Protein AF-X1KAV2-F1 (afdb_monomer_lite)

Radius of gyration: 12.93 Å; chains: 1; bounding box: 39×24×27 Å

Sequence (77 aa):
DIQKENKHYVLTLALPFTSKEKISLLRSRDELTIQVASFRRNVILPRVLRGLAVSEAKLEEGKLKIKFLQERSGDGK

InterPro domains:
  IPR008978 HSP20-like chaperone [G3DSA:2.60.40.790] (1-74)
  IPR008978 HSP20-like chaperone [SSF49764] (1-68)
  IPR040612 ArsA, HSP20-like domain [PF17886] (6-68)

pLDDT: mean 83.68, std 12.39, range [36.88, 93.88]

Foldseek 3Di:
DWDDDDQKIKDKDAAPDQDPADWDWDDDQQWIWIDGPPDIDIDGHDPQQGPWDWDDWDRDPRMIITMTGNDPPPDDD

Organism: NCBI:txid412755

Secondary structure (DSSP, 8-state):
-EEEETTEEEEEEE-S----PPEEEEEETTEEEEEETTEEEEEEPPGGGTTPEEEEEEEETTEEEEEEE---S----

Structure (mmCIF, N/CA/C/O backbone):
data_AF-X1KAV2-F1
#
_entry.id   AF-X1KAV2-F1
#
loop_
_atom_site.group_PDB
_atom_site.id
_atom_site.type_symbol
_atom_site.label_atom_id
_atom_site.label_alt_id
_atom_site.label_comp_id
_atom_site.label_asym_id
_atom_site.label_entity_id
_atom_site.label_seq_id
_atom_site.pdbx_PDB_ins_code
_atom_site.Cartn_x
_atom_site.Cartn_y
_atom_site.Cartn_z
_atom_site.occupancy
_atom_site.B_iso_or_equiv
_atom_site.auth_seq_id
_atom_site.auth_comp_id
_atom_site.auth_asym_id
_atom_site.auth_atom_id
_atom_site.pdbx_PDB_model_num
ATOM 1 N N . ASP A 1 1 ? -7.336 1.478 -5.991 1.00 90.75 1 ASP A N 1
ATOM 2 C CA . ASP A 1 1 ? -7.091 2.537 -6.984 1.00 90.75 1 ASP A CA 1
ATOM 3 C C . ASP A 1 1 ? -5.630 2.959 -6.939 1.00 90.75 1 ASP A C 1
ATOM 5 O O . ASP A 1 1 ? -5.025 2.823 -5.879 1.00 90.75 1 ASP A O 1
ATOM 9 N N . ILE A 1 2 ? -5.063 3.411 -8.058 1.00 91.88 2 ILE A N 1
ATOM 10 C CA . ILE A 1 2 ? -3.688 3.926 -8.121 1.00 91.88 2 ILE A CA 1
ATOM 11 C C . ILE A 1 2 ? -3.720 5.320 -8.725 1.00 91.88 2 ILE A C 1
ATOM 13 O O . ILE A 1 2 ? -4.136 5.486 -9.869 1.00 91.88 2 ILE A O 1
ATOM 17 N N . GLN A 1 3 ? -3.198 6.293 -7.988 1.00 93.06 3 GLN A N 1
ATOM 18 C CA . GLN A 1 3 ? -3.077 7.671 -8.452 1.00 93.06 3 GLN A CA 1
ATOM 19 C C . GLN A 1 3 ? -1.609 8.060 -8.539 1.00 93.06 3 GLN A C 1
ATOM 21 O O . GLN A 1 3 ? -0.804 7.678 -7.691 1.00 93.06 3 GLN A O 1
ATOM 26 N N . LYS A 1 4 ? -1.242 8.799 -9.584 1.00 90.50 4 LYS A N 1
ATOM 27 C CA . LYS A 1 4 ? 0.097 9.368 -9.725 1.00 90.50 4 LYS A CA 1
ATOM 28 C C . LYS A 1 4 ? 0.048 10.829 -9.300 1.00 90.50 4 LYS A C 1
ATOM 30 O O . LYS A 1 4 ? -0.679 11.615 -9.896 1.00 90.50 4 LYS A O 1
ATOM 35 N N . GLU A 1 5 ? 0.865 11.190 -8.323 1.00 88.12 5 GLU A N 1
ATOM 36 C CA . GLU A 1 5 ? 0.972 12.547 -7.795 1.00 88.12 5 GLU A CA 1
ATOM 37 C C . GLU A 1 5 ? 2.421 13.027 -7.900 1.00 88.12 5 GLU A C 1
ATOM 39 O O . GLU A 1 5 ? 3.271 12.673 -7.084 1.00 88.12 5 GLU A O 1
ATOM 44 N N . ASN A 1 6 ? 2.722 13.861 -8.899 1.00 84.06 6 ASN A N 1
ATOM 45 C CA . ASN A 1 6 ? 4.061 14.412 -9.137 1.00 84.06 6 ASN A CA 1
ATOM 46 C C . ASN A 1 6 ? 5.171 13.338 -9.142 1.00 84.06 6 ASN A C 1
ATOM 48 O O . ASN A 1 6 ? 5.351 12.640 -10.138 1.00 84.06 6 ASN A O 1
ATOM 52 N N . LYS A 1 7 ? 5.915 13.233 -8.030 1.00 86.62 7 LYS A N 1
ATOM 53 C CA . LYS A 1 7 ? 7.044 12.315 -7.799 1.00 86.62 7 LYS A CA 1
ATOM 54 C C . LYS A 1 7 ? 6.663 11.087 -6.960 1.00 86.62 7 LYS A C 1
ATOM 56 O O . LYS A 1 7 ? 7.536 10.416 -6.417 1.00 86.62 7 LYS A O 1
ATOM 61 N N . HIS A 1 8 ? 5.373 10.812 -6.809 1.00 91.31 8 HIS A N 1
ATOM 62 C CA . HIS A 1 8 ? 4.874 9.712 -5.998 1.00 91.31 8 HIS A CA 1
ATOM 63 C C . HIS A 1 8 ? 3.721 8.996 -6.686 1.00 91.31 8 HIS A C 1
ATOM 65 O O . HIS A 1 8 ? 3.028 9.547 -7.542 1.00 91.31 8 HIS A O 1
ATOM 71 N N . TYR A 1 9 ? 3.494 7.762 -6.259 1.00 93.50 9 TYR A N 1
ATOM 72 C CA . TYR A 1 9 ? 2.265 7.037 -6.540 1.00 93.50 9 TYR A CA 1
ATOM 73 C C . TYR A 1 9 ? 1.537 6.743 -5.238 1.00 93.50 9 TYR A C 1
ATOM 75 O O . TYR A 1 9 ? 2.166 6.444 -4.227 1.00 93.50 9 TYR A O 1
ATOM 83 N N . VAL A 1 10 ? 0.213 6.793 -5.269 1.00 93.88 10 VAL A N 1
ATOM 84 C CA . VAL A 1 10 ? -0.651 6.486 -4.135 1.00 93.88 10 VAL A CA 1
ATOM 85 C C . VAL A 1 10 ? -1.503 5.277 -4.491 1.00 93.88 10 VAL A C 1
ATOM 87 O O . VAL A 1 10 ? -2.362 5.347 -5.368 1.00 93.88 10 VAL A O 1
ATOM 90 N N . LEU A 1 11 ? -1.275 4.159 -3.805 1.00 92.81 11 LEU A N 1
ATOM 91 C CA . LEU A 1 11 ? -2.153 2.994 -3.852 1.00 92.81 11 LEU A CA 1
ATOM 92 C C . LEU A 1 11 ? -3.211 3.135 -2.759 1.00 92.81 11 LEU A C 1
ATOM 94 O O . LEU A 1 11 ? -2.882 3.149 -1.575 1.00 92.81 11 LEU A O 1
ATOM 98 N N . THR A 1 12 ? -4.477 3.198 -3.156 1.00 92.56 12 THR A N 1
ATOM 99 C CA . THR A 1 12 ? -5.619 3.263 -2.241 1.00 92.56 12 THR A CA 1
ATOM 100 C C . THR A 1 12 ? -6.361 1.934 -2.216 1.00 92.56 12 THR A C 1
ATOM 102 O O . THR A 1 12 ? -6.795 1.430 -3.259 1.00 92.56 12 THR A O 1
ATOM 105 N N . LEU A 1 13 ? -6.548 1.382 -1.020 1.00 89.25 13 LEU A N 1
ATOM 106 C CA . LEU A 1 13 ? -7.227 0.114 -0.779 1.00 89.25 13 LEU A CA 1
ATOM 107 C C . LEU A 1 13 ? -8.334 0.315 0.251 1.00 89.25 13 LEU A C 1
ATOM 109 O O . LEU A 1 13 ? -8.070 0.760 1.362 1.00 89.25 13 LEU A O 1
ATOM 113 N N . ALA A 1 14 ? -9.567 -0.031 -0.110 1.00 88.62 14 ALA A N 1
ATOM 114 C CA . ALA A 1 14 ? -10.660 -0.079 0.853 1.00 88.62 14 ALA A CA 1
ATOM 115 C C . ALA A 1 14 ? -10.436 -1.255 1.812 1.00 88.62 14 ALA A C 1
ATOM 117 O O . ALA A 1 14 ? -10.195 -2.384 1.368 1.00 88.62 14 ALA A O 1
ATOM 118 N N . LEU A 1 15 ? -10.496 -0.977 3.112 1.00 83.31 15 LEU A N 1
ATOM 119 C CA . LEU A 1 15 ? -10.470 -1.989 4.157 1.00 83.31 15 LEU A CA 1
ATOM 120 C C . LEU A 1 15 ? -11.890 -2.171 4.702 1.00 83.31 15 LEU A C 1
ATOM 122 O O . LEU A 1 15 ? -12.605 -1.185 4.869 1.00 83.31 15 LEU A O 1
ATOM 126 N N . PRO A 1 16 ? -12.314 -3.410 4.999 1.00 78.12 16 PRO A N 1
ATOM 127 C CA . PRO A 1 16 ? -13.653 -3.657 5.525 1.00 78.12 16 PRO A CA 1
ATOM 128 C C . PRO A 1 16 ? -13.824 -3.248 7.002 1.00 78.12 16 PRO A C 1
ATOM 130 O O . PRO A 1 16 ? -14.893 -3.452 7.565 1.00 78.12 16 PRO A O 1
ATOM 133 N N . PHE A 1 17 ? -12.802 -2.664 7.638 1.00 72.06 17 PHE A N 1
ATOM 134 C CA . PHE A 1 17 ? -12.831 -2.184 9.024 1.00 72.06 17 PHE A CA 1
ATOM 135 C C . PHE A 1 17 ? -12.151 -0.813 9.136 1.00 72.06 17 PHE A C 1
ATOM 137 O O . PHE A 1 17 ? -11.161 -0.521 8.463 1.00 72.06 17 PHE A O 1
ATOM 144 N N . THR A 1 18 ? -12.701 0.026 10.014 1.00 64.69 18 THR A N 1
ATOM 145 C CA . THR A 1 18 ? -12.373 1.459 10.144 1.00 64.69 18 THR A CA 1
ATOM 146 C C . THR A 1 18 ? -11.443 1.755 11.329 1.00 64.69 18 THR A C 1
ATOM 148 O O . THR A 1 18 ? -11.148 2.915 11.615 1.00 64.69 18 THR A O 1
ATOM 151 N N . SER A 1 19 ? -10.975 0.730 12.048 1.00 67.50 19 SER A N 1
ATOM 152 C CA . SER A 1 19 ? -10.160 0.934 13.250 1.00 67.50 19 SER A CA 1
ATOM 153 C C . SER A 1 19 ? -8.744 1.386 12.910 1.00 67.50 19 SER A C 1
ATOM 155 O O . SER A 1 19 ? -8.088 0.811 12.042 1.00 67.50 19 SER A O 1
ATOM 157 N N . LYS A 1 20 ? -8.252 2.385 13.657 1.00 67.56 20 LYS A N 1
ATOM 158 C CA . LYS A 1 20 ? -6.853 2.855 13.664 1.00 67.56 20 LYS A CA 1
ATOM 159 C C . LYS A 1 20 ? -5.929 1.834 14.343 1.00 67.56 20 LYS A C 1
ATOM 161 O O . LYS A 1 20 ? -5.227 2.141 15.299 1.00 67.56 20 LYS A O 1
ATOM 166 N N . GLU A 1 21 ? -5.991 0.600 13.875 1.00 75.94 21 GLU A N 1
ATOM 167 C CA . GLU A 1 21 ? -5.136 -0.496 14.309 1.00 75.94 21 GLU A CA 1
ATOM 168 C C . GLU A 1 21 ? -3.718 -0.310 13.761 1.00 75.94 21 GLU A C 1
ATOM 170 O O . GLU A 1 21 ? -3.484 0.426 12.794 1.00 75.94 21 GLU A O 1
ATOM 175 N N . LYS A 1 22 ? -2.754 -1.009 14.364 1.00 81.19 22 LYS A N 1
ATOM 176 C CA . LYS A 1 22 ? -1.380 -1.022 13.865 1.00 81.19 22 LYS A CA 1
ATOM 177 C C . LYS A 1 22 ? -1.350 -1.668 12.479 1.00 81.19 22 LYS A C 1
ATOM 179 O O . LYS A 1 22 ? -1.799 -2.799 12.297 1.00 81.19 22 LYS A O 1
ATOM 184 N N . ILE A 1 23 ? -0.796 -0.939 11.517 1.00 84.88 23 ILE A N 1
ATOM 185 C CA . ILE A 1 23 ? -0.646 -1.389 10.135 1.00 84.88 23 ILE A CA 1
ATOM 186 C C . ILE A 1 23 ? 0.779 -1.888 9.954 1.00 84.88 23 ILE A C 1
ATOM 188 O O . ILE A 1 23 ? 1.736 -1.169 10.241 1.00 84.88 23 ILE A O 1
ATOM 192 N N . SER A 1 24 ? 0.906 -3.103 9.441 1.00 88.25 24 SER A N 1
ATOM 193 C CA . SER A 1 24 ? 2.175 -3.704 9.054 1.00 88.25 24 SER A CA 1
ATOM 194 C C . SER A 1 24 ? 2.165 -3.950 7.552 1.00 88.25 24 SER A C 1
ATOM 196 O O . SER A 1 24 ? 1.240 -4.557 7.008 1.00 88.25 24 SER A O 1
ATOM 198 N N . LEU A 1 25 ? 3.206 -3.473 6.879 1.00 89.25 25 LEU A N 1
ATOM 199 C CA . LEU A 1 25 ? 3.419 -3.683 5.455 1.00 89.25 25 LEU A CA 1
ATOM 200 C C . LEU A 1 25 ? 4.669 -4.531 5.266 1.00 89.25 25 LEU A C 1
ATOM 202 O O . LEU A 1 25 ? 5.740 -4.178 5.755 1.00 89.25 25 LEU A O 1
ATOM 206 N N . LEU A 1 26 ? 4.530 -5.629 4.533 1.00 89.50 26 LEU A N 1
ATOM 207 C CA . LEU A 1 26 ? 5.646 -6.472 4.133 1.00 89.50 26 LEU A CA 1
ATOM 208 C C . LEU A 1 26 ? 5.695 -6.523 2.612 1.00 89.50 26 LEU A C 1
ATOM 210 O O . LEU A 1 26 ? 4.753 -6.970 1.960 1.00 89.50 26 LEU A O 1
ATOM 214 N N . ARG A 1 27 ? 6.806 -6.061 2.046 1.00 84.56 27 ARG A N 1
ATOM 215 C CA . ARG A 1 27 ? 7.036 -6.083 0.605 1.00 84.56 27 ARG A CA 1
ATOM 216 C C . ARG A 1 27 ? 7.879 -7.298 0.231 1.00 84.56 27 ARG A C 1
ATOM 218 O O . ARG A 1 27 ? 8.905 -7.549 0.853 1.00 84.56 27 ARG A O 1
ATOM 225 N N . SER A 1 28 ? 7.480 -7.996 -0.827 1.00 84.62 28 SER A N 1
ATOM 226 C CA . SER A 1 28 ? 8.236 -9.101 -1.418 1.00 84.62 28 SER A CA 1
ATOM 227 C C . SER A 1 28 ? 8.234 -8.943 -2.931 1.00 84.62 28 SER A C 1
ATOM 229 O O . SER A 1 28 ? 7.192 -9.119 -3.535 1.00 84.62 28 SER A O 1
ATOM 231 N N . ARG A 1 29 ? 9.371 -8.578 -3.543 1.00 81.88 29 ARG A N 1
ATOM 232 C CA . ARG A 1 29 ? 9.527 -8.314 -4.995 1.00 81.88 29 ARG A CA 1
ATOM 233 C C . ARG A 1 29 ? 8.379 -7.495 -5.614 1.00 81.88 29 ARG A C 1
ATOM 235 O O . ARG A 1 29 ? 8.445 -6.261 -5.638 1.00 81.88 29 ARG A O 1
ATOM 242 N N . ASP A 1 30 ? 7.383 -8.193 -6.147 1.00 88.75 30 ASP A N 1
ATOM 243 C CA . ASP A 1 30 ? 6.211 -7.741 -6.886 1.00 88.75 30 ASP A CA 1
ATOM 244 C C . ASP A 1 30 ? 4.900 -7.859 -6.099 1.00 88.75 30 ASP A C 1
ATOM 246 O O . ASP A 1 30 ? 3.836 -7.605 -6.649 1.00 88.75 30 ASP A O 1
ATOM 250 N N . GLU A 1 31 ? 4.963 -8.171 -4.814 1.00 91.38 31 GLU A N 1
ATOM 251 C CA . GLU A 1 31 ? 3.828 -8.296 -3.913 1.00 91.38 31 GLU A CA 1
ATOM 252 C C . GLU A 1 31 ? 3.979 -7.393 -2.685 1.00 91.38 31 GLU A C 1
ATOM 254 O O . GLU A 1 31 ? 5.078 -7.085 -2.205 1.00 91.38 31 GLU A O 1
ATOM 259 N N . LEU A 1 32 ? 2.830 -6.981 -2.159 1.00 91.56 32 LEU A N 1
ATOM 260 C CA . LEU A 1 32 ? 2.697 -6.258 -0.909 1.00 91.56 32 LEU A CA 1
ATOM 261 C C . LEU A 1 32 ? 1.683 -6.979 -0.023 1.00 91.56 32 LEU A C 1
ATOM 263 O O . LEU A 1 32 ? 0.481 -6.993 -0.296 1.00 91.56 32 LEU A O 1
ATOM 267 N N . THR A 1 33 ? 2.181 -7.553 1.064 1.00 92.12 33 THR A N 1
ATOM 268 C CA . THR A 1 33 ? 1.356 -8.054 2.154 1.00 92.12 33 THR A CA 1
ATOM 269 C C . THR A 1 33 ? 0.997 -6.894 3.074 1.00 92.12 33 THR A C 1
ATOM 271 O O . THR A 1 33 ? 1.860 -6.175 3.575 1.00 92.12 33 THR A O 1
ATOM 274 N N . ILE A 1 34 ? -0.298 -6.745 3.311 1.00 90.06 34 ILE A N 1
ATOM 275 C CA . ILE A 1 34 ? -0.887 -5.743 4.1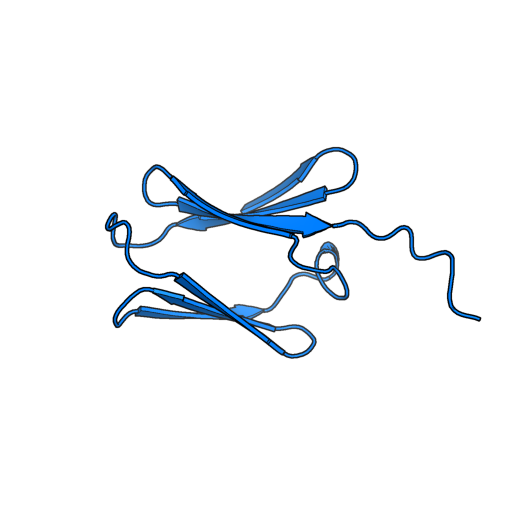89 1.00 90.06 34 ILE A CA 1
ATOM 276 C C . ILE A 1 34 ? -1.510 -6.488 5.354 1.00 90.06 34 ILE A C 1
ATOM 278 O O . ILE A 1 34 ? -2.343 -7.375 5.150 1.00 90.06 34 ILE A O 1
ATOM 282 N N . GLN A 1 35 ? -1.115 -6.116 6.563 1.00 89.38 35 GLN A N 1
ATOM 283 C CA . GLN A 1 35 ? -1.656 -6.668 7.790 1.00 89.38 35 GLN A CA 1
ATOM 284 C C . GLN A 1 35 ? -2.167 -5.542 8.684 1.00 89.38 35 GLN A C 1
ATOM 286 O O . GLN A 1 35 ? -1.449 -4.585 8.967 1.00 89.38 35 GLN A O 1
ATOM 291 N N . VAL A 1 36 ? -3.422 -5.662 9.104 1.00 86.56 36 VAL A N 1
ATOM 292 C CA . VAL A 1 36 ? -4.101 -4.736 10.013 1.00 86.56 36 VAL A CA 1
ATOM 293 C C . VAL A 1 36 ? -4.897 -5.601 10.977 1.00 86.56 36 VAL A C 1
ATOM 295 O O . VAL A 1 36 ? -5.819 -6.290 10.544 1.00 86.56 36 VAL A O 1
ATOM 298 N N . ALA A 1 37 ? -4.536 -5.605 12.259 1.00 83.75 37 ALA A N 1
ATOM 299 C CA . ALA A 1 37 ? -5.138 -6.518 13.233 1.00 83.75 37 ALA A CA 1
ATOM 300 C C . ALA A 1 37 ? -5.042 -7.996 12.771 1.00 83.75 37 ALA A C 1
ATOM 302 O O . ALA A 1 37 ? -3.979 -8.481 12.373 1.00 83.75 37 ALA A O 1
ATOM 303 N N . SER A 1 38 ? -6.174 -8.702 12.784 1.00 83.62 38 SER A N 1
ATOM 304 C CA . SER A 1 38 ? -6.367 -10.058 12.260 1.00 83.62 38 SER A CA 1
ATOM 305 C C . SER A 1 38 ? -6.577 -10.123 10.743 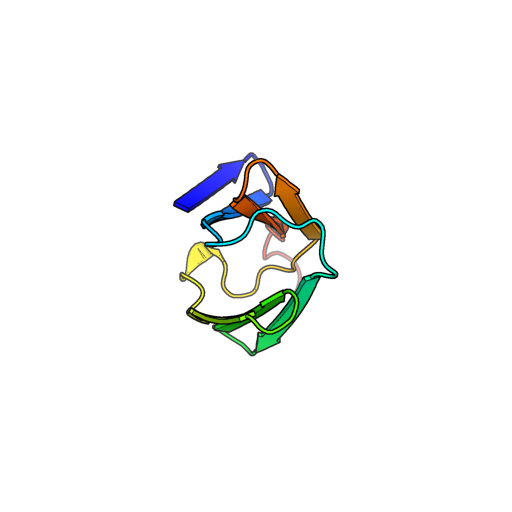1.00 83.62 38 SER A C 1
ATOM 307 O O . SER A 1 38 ? -6.577 -11.214 10.172 1.00 83.62 38 SER A O 1
ATOM 309 N N . PHE A 1 39 ? -6.740 -8.988 10.059 1.00 85.44 39 PHE A N 1
ATOM 310 C CA . PHE A 1 39 ? -6.886 -8.979 8.612 1.00 85.44 39 PHE A CA 1
ATOM 311 C C . PHE A 1 39 ? -5.536 -8.976 7.916 1.00 85.44 39 PHE A C 1
ATOM 313 O O . PHE A 1 39 ? -4.677 -8.124 8.155 1.00 85.44 39 PHE A O 1
ATOM 320 N N . ARG A 1 40 ? -5.395 -9.898 6.967 1.00 88.25 40 ARG A N 1
ATOM 321 C CA . ARG A 1 40 ? -4.238 -9.991 6.092 1.00 88.25 40 ARG A CA 1
ATOM 322 C C . ARG A 1 40 ? -4.699 -10.083 4.648 1.00 88.25 40 ARG A C 1
ATOM 324 O O . ARG A 1 40 ? -5.488 -10.954 4.296 1.00 88.25 40 ARG A O 1
ATOM 331 N N . ARG A 1 41 ? -4.153 -9.214 3.802 1.00 89.50 41 ARG A N 1
ATOM 332 C CA . ARG A 1 41 ? -4.368 -9.244 2.355 1.00 89.50 41 ARG A CA 1
ATOM 333 C C . ARG A 1 41 ? -3.034 -9.190 1.638 1.00 89.50 41 ARG A C 1
ATOM 335 O O . ARG A 1 41 ? -2.198 -8.350 1.955 1.00 89.50 41 ARG A O 1
ATOM 342 N N . ASN A 1 42 ? -2.871 -10.046 0.640 1.00 91.75 42 ASN A N 1
ATOM 343 C CA . ASN A 1 42 ? -1.772 -9.928 -0.303 1.00 91.75 42 ASN A CA 1
ATOM 344 C C . ASN A 1 42 ? -2.241 -9.186 -1.556 1.00 91.75 42 ASN A C 1
ATOM 346 O O . ASN A 1 42 ? -3.343 -9.431 -2.056 1.00 91.75 42 ASN A O 1
ATOM 350 N N . VAL A 1 43 ? -1.426 -8.255 -2.037 1.00 90.12 43 VAL A N 1
ATOM 351 C CA . VAL A 1 43 ? -1.702 -7.472 -3.240 1.00 90.12 43 VAL A CA 1
ATOM 352 C C . VAL A 1 43 ? -0.534 -7.638 -4.193 1.00 90.12 43 VAL A C 1
ATOM 354 O O . VAL A 1 43 ? 0.596 -7.299 -3.855 1.00 90.12 43 VAL A O 1
ATOM 357 N N . ILE A 1 44 ? -0.817 -8.112 -5.402 1.00 91.56 44 ILE A N 1
ATOM 358 C CA . ILE A 1 44 ? 0.159 -8.096 -6.489 1.00 91.56 44 ILE A CA 1
ATOM 359 C C . ILE A 1 44 ? 0.335 -6.639 -6.920 1.00 91.56 44 ILE A C 1
ATOM 361 O O . ILE A 1 44 ? -0.630 -5.975 -7.307 1.00 91.56 44 ILE A O 1
ATOM 365 N N . LEU A 1 45 ? 1.562 -6.131 -6.835 1.00 90.62 45 LEU A N 1
ATOM 366 C CA . LEU A 1 45 ? 1.913 -4.773 -7.215 1.00 90.62 45 LEU A CA 1
ATOM 367 C C . LEU A 1 45 ? 1.852 -4.617 -8.741 1.00 90.62 45 LEU A C 1
ATOM 369 O O . LEU A 1 45 ? 2.564 -5.305 -9.491 1.00 90.62 45 LEU A O 1
ATOM 373 N N . PRO A 1 46 ? 1.048 -3.660 -9.230 1.00 89.44 46 PRO A N 1
ATOM 374 C CA . PRO A 1 46 ? 1.031 -3.291 -10.637 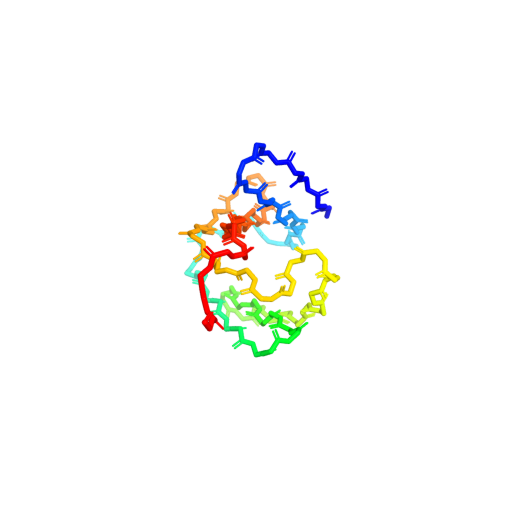1.00 89.44 46 PRO A CA 1
ATOM 375 C C . PRO A 1 46 ? 2.407 -2.819 -11.100 1.00 89.44 46 PRO A C 1
ATOM 377 O O . PRO A 1 46 ? 3.190 -2.296 -10.307 1.00 89.44 46 PRO A O 1
ATOM 380 N N . ARG A 1 47 ? 2.700 -2.974 -12.402 1.00 88.56 47 ARG A N 1
ATOM 381 C CA . ARG A 1 47 ? 4.038 -2.715 -12.975 1.00 88.56 47 ARG A CA 1
ATOM 382 C C . ARG A 1 47 ? 4.634 -1.374 -12.543 1.00 88.56 47 ARG A C 1
ATOM 384 O O . ARG A 1 47 ? 5.816 -1.321 -12.241 1.00 88.56 47 ARG A O 1
ATOM 391 N N . VAL A 1 48 ? 3.804 -0.334 -12.482 1.00 88.00 48 VAL A N 1
ATOM 392 C CA . VAL A 1 48 ? 4.192 1.043 -12.136 1.00 88.00 48 VAL A CA 1
ATOM 393 C C . VAL A 1 48 ? 4.662 1.219 -10.689 1.00 88.00 48 VAL A C 1
ATOM 395 O O . VAL A 1 48 ? 5.371 2.175 -10.410 1.00 88.00 48 VAL A O 1
ATOM 398 N N . LEU A 1 49 ? 4.282 0.314 -9.780 1.00 89.56 49 LE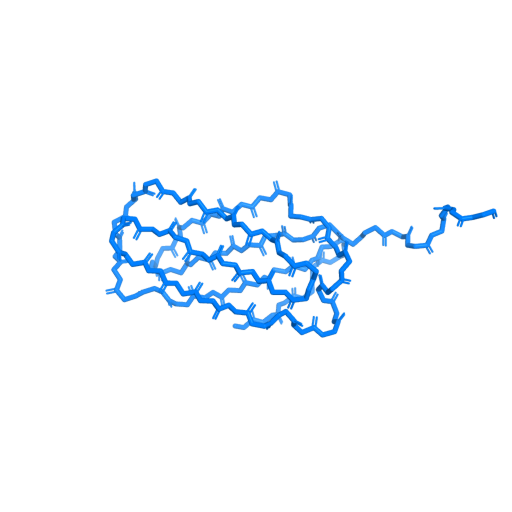U A N 1
ATOM 399 C CA . LEU A 1 49 ? 4.671 0.347 -8.365 1.00 89.56 49 LEU A CA 1
ATOM 400 C C . LEU A 1 49 ? 5.812 -0.624 -8.046 1.00 89.56 49 LEU A C 1
ATOM 402 O O . LEU A 1 49 ? 6.393 -0.568 -6.963 1.00 89.56 49 LEU A O 1
ATOM 406 N N . ARG A 1 50 ? 6.136 -1.540 -8.966 1.00 88.06 50 ARG A N 1
ATOM 407 C CA . ARG A 1 50 ? 7.229 -2.491 -8.759 1.00 88.06 50 ARG A CA 1
ATOM 408 C C . ARG A 1 50 ? 8.558 -1.752 -8.757 1.00 88.06 50 ARG A C 1
ATOM 410 O O . ARG A 1 50 ? 8.816 -0.923 -9.618 1.00 88.06 50 ARG A O 1
ATOM 417 N N . GLY A 1 51 ? 9.401 -2.065 -7.782 1.00 84.06 51 GLY A N 1
ATOM 418 C CA . GLY A 1 51 ? 10.677 -1.378 -7.576 1.00 84.06 51 GLY A CA 1
ATOM 419 C C . GLY A 1 51 ? 10.573 -0.202 -6.607 1.00 84.06 51 GLY A C 1
ATOM 420 O O . GLY A 1 51 ? 11.477 -0.039 -5.797 1.00 84.06 51 GLY A O 1
ATOM 421 N N . LEU A 1 52 ? 9.449 0.520 -6.585 1.00 87.69 52 LEU A N 1
ATOM 422 C CA . LEU A 1 52 ? 9.310 1.749 -5.803 1.00 87.69 52 LEU A CA 1
ATOM 423 C C . LEU A 1 52 ? 9.338 1.504 -4.288 1.00 87.69 52 LEU A C 1
ATOM 425 O O . LEU A 1 52 ? 8.728 0.561 -3.775 1.00 87.69 52 LEU A O 1
ATOM 429 N N . ALA A 1 53 ? 10.035 2.378 -3.562 1.00 86.38 53 ALA A N 1
ATOM 430 C CA . ALA A 1 53 ? 10.068 2.359 -2.105 1.00 86.38 53 ALA A CA 1
ATOM 431 C C . ALA A 1 53 ? 8.758 2.912 -1.527 1.00 86.38 53 ALA A C 1
ATOM 433 O O . ALA A 1 53 ? 8.226 3.905 -2.022 1.00 86.38 53 ALA A O 1
ATOM 434 N N . VAL A 1 54 ? 8.247 2.285 -0.466 1.00 88.69 54 VAL A N 1
ATOM 435 C CA . VAL A 1 54 ? 7.114 2.821 0.301 1.00 88.69 54 VAL A CA 1
ATOM 436 C C . VAL A 1 54 ? 7.645 3.923 1.213 1.00 88.69 54 VAL A C 1
ATOM 438 O O . VAL A 1 54 ? 8.547 3.662 2.003 1.00 88.69 54 VAL A O 1
ATOM 441 N N . SER A 1 55 ? 7.096 5.134 1.112 1.00 89.62 55 SER A N 1
ATOM 442 C CA . SER A 1 55 ? 7.455 6.250 2.000 1.00 89.62 55 SER A CA 1
ATOM 443 C C . SER A 1 55 ? 6.505 6.403 3.176 1.00 89.62 55 SER A C 1
ATOM 445 O O . SER A 1 55 ? 6.934 6.745 4.272 1.00 89.62 55 SER A O 1
ATOM 447 N N . GLU A 1 56 ? 5.213 6.173 2.958 1.00 89.38 56 GLU A N 1
ATOM 448 C CA . GLU A 1 56 ? 4.184 6.434 3.961 1.00 89.38 56 GLU A CA 1
ATOM 449 C C . GLU A 1 56 ? 2.989 5.501 3.762 1.00 89.38 56 GLU A C 1
ATOM 451 O O . GLU A 1 56 ? 2.623 5.166 2.634 1.00 89.38 56 GLU A O 1
ATOM 456 N N . ALA A 1 57 ? 2.345 5.116 4.861 1.00 89.44 57 ALA A N 1
ATOM 457 C CA . ALA A 1 57 ? 1.075 4.408 4.848 1.00 89.44 57 ALA A CA 1
ATOM 458 C C . ALA A 1 57 ? 0.121 5.048 5.854 1.00 89.44 57 ALA A C 1
ATOM 4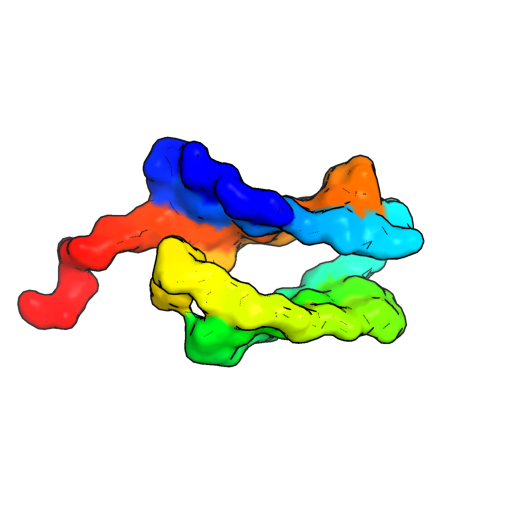60 O O . ALA A 1 57 ? 0.454 5.188 7.030 1.00 89.44 57 ALA A O 1
ATOM 461 N N . LYS A 1 58 ? -1.070 5.432 5.389 1.00 87.94 58 LYS A N 1
ATOM 462 C CA . LYS A 1 58 ? -2.062 6.141 6.197 1.00 87.94 58 LYS A CA 1
ATOM 463 C C . LYS A 1 58 ? -3.443 5.531 6.016 1.00 87.94 58 LYS A C 1
ATOM 465 O O . LYS A 1 58 ? -3.871 5.286 4.891 1.00 87.94 58 LYS A O 1
ATOM 470 N N . LEU A 1 59 ? -4.143 5.302 7.124 1.00 85.75 59 LEU A N 1
ATOM 471 C CA . LEU A 1 59 ? -5.539 4.876 7.125 1.00 85.75 59 LEU A CA 1
ATOM 472 C C . LEU A 1 59 ? -6.439 6.084 7.380 1.00 85.75 59 LEU A C 1
ATOM 474 O O . LEU A 1 59 ? -6.383 6.691 8.448 1.00 85.75 59 LEU A O 1
ATOM 478 N N . GLU A 1 60 ? -7.270 6.416 6.397 1.00 85.31 60 GLU A N 1
ATOM 479 C CA . GLU A 1 60 ? -8.241 7.508 6.469 1.00 85.31 60 GLU A CA 1
ATOM 480 C C . GLU A 1 60 ? -9.557 7.047 5.854 1.00 85.31 60 GLU A C 1
ATOM 482 O O . GLU A 1 60 ? -9.557 6.460 4.775 1.00 85.31 60 GLU A O 1
ATOM 487 N N . GLU A 1 61 ? -10.676 7.299 6.535 1.00 84.62 61 GLU A N 1
ATOM 488 C CA . GLU A 1 61 ? -12.023 7.034 6.001 1.00 84.62 61 GLU A CA 1
ATOM 489 C C . GLU A 1 61 ? -12.224 5.580 5.513 1.00 84.62 61 GLU A C 1
ATOM 491 O O . GLU A 1 61 ? -12.815 5.331 4.462 1.00 84.62 61 GLU A O 1
ATOM 496 N N . GLY A 1 62 ? -11.670 4.600 6.239 1.00 85.56 62 GLY A N 1
ATOM 497 C CA . GLY A 1 62 ? -11.741 3.177 5.864 1.00 85.56 62 GLY A CA 1
ATOM 498 C C . GLY A 1 62 ? -10.883 2.797 4.648 1.00 85.56 62 GLY A C 1
ATOM 499 O O . GLY A 1 62 ? -11.005 1.695 4.111 1.00 85.56 62 GLY A O 1
ATOM 500 N N . LYS A 1 63 ? -10.001 3.692 4.193 1.00 89.31 63 LYS A N 1
ATOM 501 C CA . LYS A 1 63 ? -9.103 3.471 3.058 1.00 89.31 63 LYS A CA 1
ATOM 502 C C . LYS A 1 63 ? -7.652 3.553 3.505 1.00 89.31 63 LYS A C 1
ATOM 504 O O . LYS A 1 63 ? -7.204 4.557 4.055 1.00 89.31 63 LYS A O 1
ATOM 509 N N . LEU A 1 64 ? -6.901 2.498 3.221 1.00 90.06 64 LEU A N 1
ATOM 510 C CA . LEU A 1 64 ? -5.455 2.497 3.349 1.00 90.06 64 LEU A CA 1
ATOM 511 C C . LEU A 1 64 ? -4.844 3.140 2.106 1.00 90.06 64 LEU A C 1
ATOM 513 O O . LEU A 1 64 ? -4.967 2.607 1.003 1.00 90.06 64 LEU A O 1
ATOM 517 N N . LYS A 1 65 ? -4.180 4.276 2.301 1.00 92.25 65 LYS A N 1
ATOM 518 C CA . LYS A 1 65 ? -3.398 4.985 1.291 1.00 92.25 65 LYS A CA 1
ATOM 519 C C . LYS A 1 65 ? -1.922 4.695 1.524 1.00 92.25 65 LYS A C 1
ATOM 521 O O . LYS A 1 65 ? -1.397 4.978 2.597 1.00 92.25 65 LYS A O 1
ATOM 526 N N . ILE A 1 66 ? -1.259 4.135 0.523 1.00 92.25 66 ILE A N 1
ATOM 527 C CA . ILE A 1 66 ? 0.161 3.782 0.568 1.00 92.25 66 ILE A CA 1
ATOM 528 C C . ILE A 1 66 ? 0.880 4.629 -0.473 1.00 92.25 66 ILE A C 1
ATOM 530 O O . ILE A 1 66 ? 0.574 4.528 -1.663 1.00 92.25 66 ILE A O 1
ATOM 534 N N . LYS A 1 67 ? 1.813 5.468 -0.026 1.00 93.25 67 LYS A N 1
ATOM 535 C CA . LYS A 1 67 ? 2.631 6.319 -0.887 1.00 93.25 67 LYS A CA 1
ATOM 536 C C . LYS A 1 67 ? 3.917 5.601 -1.270 1.00 93.25 67 LYS A C 1
ATOM 538 O O . LYS A 1 67 ? 4.625 5.061 -0.422 1.00 93.25 67 LYS A O 1
ATOM 543 N N . PHE A 1 68 ? 4.219 5.644 -2.557 1.00 92.19 68 PHE A N 1
ATOM 544 C CA . PHE A 1 68 ? 5.423 5.105 -3.163 1.00 92.19 68 PHE A CA 1
ATOM 545 C C . PHE A 1 68 ? 6.245 6.249 -3.741 1.00 92.19 68 PHE A C 1
ATOM 547 O O . PHE A 1 68 ? 5.713 7.071 -4.490 1.00 92.19 68 PHE A O 1
ATOM 554 N N . LEU A 1 69 ? 7.535 6.290 -3.420 1.00 90.19 69 LEU A N 1
ATOM 555 C CA . LEU A 1 69 ? 8.485 7.228 -4.008 1.00 90.19 69 LEU A CA 1
ATOM 556 C C . LEU A 1 69 ? 8.778 6.797 -5.435 1.00 90.19 69 LEU A C 1
ATOM 558 O O . LEU A 1 69 ? 9.248 5.684 -5.669 1.00 90.19 69 LEU A O 1
ATOM 562 N N . GLN A 1 70 ? 8.523 7.687 -6.388 1.00 81.81 70 GLN A N 1
ATOM 563 C CA . GLN A 1 70 ? 9.057 7.521 -7.725 1.00 81.81 70 GLN A CA 1
ATOM 564 C C . GLN A 1 70 ? 10.542 7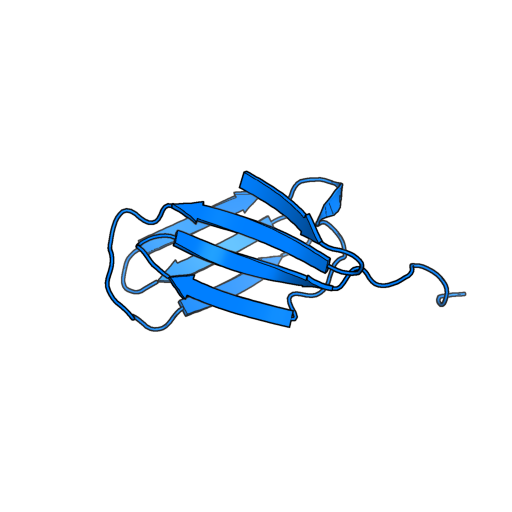.876 -7.661 1.00 81.81 70 GLN A C 1
ATOM 566 O O . GLN A 1 70 ? 10.921 9.032 -7.857 1.00 81.81 70 GLN A O 1
ATOM 571 N N . GLU A 1 71 ? 11.392 6.892 -7.368 1.00 65.81 71 GLU A N 1
ATOM 572 C CA . GLU A 1 71 ? 12.811 7.067 -7.651 1.00 65.81 71 GLU A CA 1
ATOM 573 C C . GLU A 1 71 ? 12.939 7.351 -9.149 1.00 65.81 71 GLU A C 1
ATOM 575 O O . GLU A 1 71 ? 12.403 6.619 -9.989 1.00 65.81 71 GLU A O 1
ATOM 580 N N . ARG A 1 72 ? 13.610 8.454 -9.504 1.00 57.56 72 ARG A N 1
ATOM 581 C CA . ARG A 1 72 ? 14.173 8.564 -10.848 1.00 57.56 72 ARG A CA 1
ATOM 582 C C . ARG A 1 72 ? 15.142 7.396 -10.942 1.00 57.56 72 ARG A C 1
ATOM 584 O O . ARG A 1 72 ? 16.225 7.474 -10.382 1.00 57.56 72 ARG A O 1
ATOM 591 N N . SER A 1 73 ? 14.746 6.311 -11.599 1.00 49.53 73 SER A N 1
ATOM 592 C CA . SER A 1 73 ? 15.703 5.315 -12.059 1.00 49.53 73 SER A CA 1
ATOM 593 C C . SER A 1 73 ? 16.693 6.057 -12.952 1.00 49.53 73 SER A C 1
ATOM 595 O O . SER A 1 73 ? 16.363 6.476 -14.059 1.00 49.53 73 SER A O 1
ATOM 597 N N . GLY A 1 74 ? 17.848 6.340 -12.371 1.00 49.31 74 GLY A N 1
ATOM 598 C CA . GLY A 1 74 ? 18.859 7.250 -12.874 1.00 49.31 74 GLY A CA 1
ATOM 599 C C . GLY A 1 74 ? 19.975 7.413 -11.850 1.00 49.31 74 GLY A C 1
ATOM 600 O O . GLY A 1 74 ? 20.427 8.529 -11.655 1.00 49.31 74 GLY A O 1
ATOM 601 N N . ASP A 1 75 ? 20.334 6.332 -11.155 1.00 46.81 75 ASP A N 1
ATOM 602 C CA . ASP A 1 75 ? 21.708 6.050 -10.740 1.00 46.81 75 ASP A CA 1
ATOM 603 C C . ASP A 1 75 ? 21.790 4.568 -10.354 1.00 46.81 75 ASP A C 1
ATOM 605 O O . ASP A 1 75 ? 20.967 4.072 -9.583 1.00 46.81 75 ASP A O 1
ATOM 609 N N . GLY A 1 76 ? 22.696 3.827 -10.984 1.00 43.06 76 GLY A N 1
ATOM 610 C CA . GLY A 1 76 ? 22.767 2.376 -10.820 1.00 43.06 76 GLY A CA 1
ATOM 611 C C . GLY A 1 76 ? 23.394 1.610 -11.981 1.00 43.06 76 GLY A C 1
ATOM 612 O O . GLY A 1 76 ? 22.986 0.474 -12.224 1.00 43.06 76 GLY A O 1
ATOM 613 N N . LYS A 1 77 ? 24.332 2.221 -12.711 1.00 36.88 77 LYS A N 1
ATOM 614 C CA . LYS A 1 77 ? 25.636 1.642 -13.069 1.00 36.88 77 LYS A CA 1
ATOM 615 C C . LYS A 1 77 ? 26.543 2.711 -13.660 1.00 36.88 77 LYS A C 1
ATOM 617 O O . LYS A 1 77 ? 26.040 3.480 -14.505 1.00 36.88 77 LYS A O 1
#